Protein AF-A0A9D1HSY9-F1 (afdb_monomer)

pLDDT: mean 80.02, std 16.62, range [37.34, 96.44]

Structure (mmCIF, N/CA/C/O backbone):
data_AF-A0A9D1HSY9-F1
#
_entry.id   AF-A0A9D1HSY9-F1
#
loop_
_atom_site.group_PDB
_atom_site.id
_atom_site.type_symbol
_atom_site.label_atom_id
_atom_site.label_alt_id
_atom_site.label_comp_id
_atom_site.label_asym_id
_atom_site.label_entity_id
_atom_site.label_seq_id
_atom_site.pdbx_PDB_ins_code
_atom_site.Cartn_x
_atom_site.Cartn_y
_atom_site.Cartn_z
_atom_site.occupancy
_atom_site.B_iso_or_equiv
_atom_site.auth_seq_id
_atom_site.auth_comp_id
_atom_site.auth_asym_id
_atom_site.auth_atom_id
_atom_site.pdbx_PDB_model_num
ATOM 1 N N . MET A 1 1 ? 0.451 -27.895 14.950 1.00 37.34 1 MET A N 1
ATOM 2 C CA . MET A 1 1 ? 0.711 -26.473 14.643 1.00 37.34 1 MET A CA 1
ATOM 3 C C . MET A 1 1 ? 2.201 -26.339 14.406 1.00 37.34 1 MET A C 1
ATOM 5 O O . MET A 1 1 ? 2.950 -26.414 15.367 1.00 37.34 1 MET A O 1
ATOM 9 N N . GLY A 1 2 ? 2.633 -26.315 13.147 1.00 45.16 2 GLY A N 1
ATOM 10 C CA . GLY A 1 2 ? 4.047 -26.433 12.781 1.00 45.16 2 GLY A CA 1
ATOM 11 C C . GLY A 1 2 ? 4.260 -26.296 11.277 1.00 45.16 2 GLY A C 1
ATOM 12 O O . GLY A 1 2 ? 4.890 -27.156 10.675 1.00 45.16 2 GLY A O 1
ATOM 13 N N . GLU A 1 3 ? 3.684 -25.257 10.673 1.00 46.44 3 GLU A N 1
ATOM 14 C CA . GLU A 1 3 ? 4.086 -24.823 9.334 1.00 46.44 3 GLU A CA 1
ATOM 15 C C . GLU A 1 3 ? 5.172 -23.758 9.485 1.00 46.44 3 GLU A C 1
ATOM 17 O O . GLU A 1 3 ? 4.985 -22.761 10.178 1.00 46.44 3 GLU A O 1
ATOM 22 N N . ILE A 1 4 ? 6.324 -24.017 8.868 1.00 51.94 4 ILE A N 1
ATOM 23 C CA . ILE A 1 4 ? 7.545 -23.201 8.953 1.00 51.94 4 ILE A CA 1
ATOM 24 C C . ILE A 1 4 ? 7.437 -21.934 8.074 1.00 51.94 4 ILE A C 1
ATOM 26 O O . ILE A 1 4 ? 8.225 -21.009 8.242 1.00 51.94 4 ILE A O 1
ATOM 30 N N . ASP A 1 5 ? 6.399 -21.844 7.233 1.00 47.16 5 ASP A N 1
ATOM 31 C CA . ASP A 1 5 ? 6.145 -20.711 6.330 1.00 47.16 5 ASP A CA 1
ATOM 32 C C . ASP A 1 5 ? 5.002 -19.781 6.789 1.00 47.16 5 ASP A C 1
ATOM 34 O O . ASP A 1 5 ? 4.676 -18.814 6.099 1.00 47.16 5 ASP A O 1
AT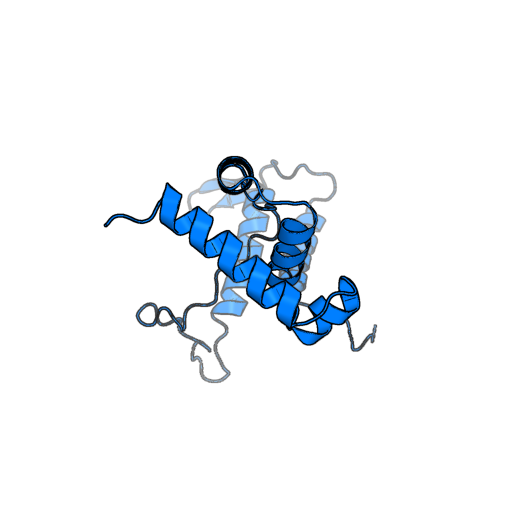OM 38 N N . TYR A 1 6 ? 4.385 -20.018 7.956 1.00 46.59 6 TYR A N 1
ATOM 39 C CA . TYR A 1 6 ? 3.398 -19.081 8.505 1.00 46.59 6 TYR A CA 1
ATOM 40 C C . TYR A 1 6 ? 4.118 -17.980 9.289 1.00 46.59 6 TYR A C 1
ATOM 42 O O . TYR A 1 6 ? 4.390 -18.117 10.483 1.00 46.59 6 TYR A O 1
ATOM 50 N N . ILE A 1 7 ? 4.451 -16.880 8.610 1.00 49.38 7 ILE A N 1
ATOM 51 C CA . ILE A 1 7 ? 4.927 -15.658 9.266 1.00 49.38 7 ILE A CA 1
ATOM 52 C C . ILE A 1 7 ? 3.751 -15.092 10.074 1.00 49.38 7 ILE A C 1
ATOM 54 O O . ILE A 1 7 ? 2.914 -14.356 9.551 1.00 49.38 7 ILE A O 1
ATOM 58 N N . VAL A 1 8 ? 3.670 -15.461 11.355 1.00 52.59 8 VAL A N 1
ATOM 59 C CA . VAL A 1 8 ? 2.802 -14.787 12.325 1.00 52.59 8 VAL A CA 1
ATOM 60 C C . VAL A 1 8 ? 3.354 -13.371 12.484 1.00 52.59 8 VAL A C 1
ATOM 62 O O . VAL A 1 8 ? 4.345 -13.155 13.173 1.00 52.59 8 VAL A O 1
ATOM 65 N N . SER A 1 9 ? 2.776 -12.413 11.764 1.00 64.69 9 SER A N 1
ATOM 66 C CA . SER A 1 9 ? 3.081 -10.992 11.946 1.00 64.69 9 SER A CA 1
ATOM 67 C C . SER A 1 9 ? 2.605 -10.536 13.328 1.00 64.69 9 SER A C 1
ATOM 69 O O . SER A 1 9 ? 1.580 -11.025 13.801 1.00 64.69 9 SER A O 1
ATOM 71 N N . ASP A 1 10 ? 3.257 -9.531 13.921 1.00 65.75 10 ASP A N 1
ATOM 72 C CA . ASP A 1 10 ? 2.780 -8.840 15.133 1.00 65.75 10 ASP A CA 1
ATOM 73 C C . ASP A 1 10 ? 1.305 -8.393 15.015 1.00 65.75 10 ASP A C 1
ATOM 75 O O . ASP A 1 10 ? 0.574 -8.321 16.005 1.00 65.75 10 ASP A O 1
ATOM 79 N N . GLY A 1 11 ? 0.821 -8.150 13.788 1.00 73.19 11 GLY A N 1
ATOM 80 C CA . GLY A 1 11 ? -0.585 -7.846 13.512 1.00 73.19 11 GLY A CA 1
ATOM 81 C C . GLY A 1 11 ? -1.559 -8.984 13.853 1.00 73.19 11 GLY A C 1
ATOM 82 O O . GLY A 1 11 ? -2.716 -8.722 14.183 1.00 73.19 11 GLY A O 1
ATOM 83 N N . TYR A 1 12 ? -1.109 -10.240 13.820 1.00 80.75 12 TYR A N 1
ATOM 84 C CA . TYR A 1 12 ? -1.914 -11.393 14.218 1.00 80.75 12 TYR A CA 1
ATOM 85 C C . TYR A 1 12 ? -2.143 -11.413 15.733 1.00 80.75 12 TYR A C 1
ATOM 87 O O . TYR A 1 12 ? -3.281 -11.583 16.169 1.00 80.75 12 TYR A O 1
ATOM 95 N N . ASP A 1 13 ? -1.108 -11.139 16.530 1.00 81.69 13 ASP A N 1
ATOM 96 C CA . ASP A 1 13 ? -1.218 -11.063 17.993 1.00 81.69 13 ASP A CA 1
ATOM 97 C C . ASP A 1 13 ? -2.115 -9.890 18.426 1.00 81.69 13 ASP A C 1
ATOM 99 O O . ASP A 1 13 ? -2.933 -10.007 19.347 1.00 81.69 13 ASP A O 1
ATOM 103 N N . VAL A 1 14 ? -2.038 -8.769 17.700 1.00 85.75 14 VAL A N 1
ATOM 104 C CA . VAL A 1 14 ? -2.949 -7.626 17.860 1.00 85.75 14 VAL A CA 1
ATOM 105 C C . VAL A 1 14 ? -4.405 -8.033 17.593 1.00 85.75 14 VAL A C 1
ATOM 107 O O . VAL A 1 14 ? -5.292 -7.732 18.398 1.00 85.75 14 VAL A O 1
ATOM 110 N N . ALA A 1 15 ? -4.667 -8.751 16.496 1.00 87.50 15 ALA A N 1
ATOM 111 C CA . ALA A 1 15 ? -6.008 -9.228 16.164 1.00 87.50 15 ALA A CA 1
ATOM 112 C C . ALA A 1 15 ? -6.530 -10.236 17.202 1.00 87.50 15 ALA A C 1
ATOM 114 O O . ALA A 1 15 ? -7.683 -10.143 17.628 1.00 87.50 15 ALA A O 1
ATOM 115 N N . GLN A 1 16 ? -5.684 -11.159 17.664 1.00 89.81 16 GLN A N 1
ATOM 116 C CA . GLN A 1 16 ? -6.033 -12.102 18.726 1.00 89.81 16 GLN A CA 1
ATOM 117 C C . GLN A 1 16 ? -6.382 -11.394 20.037 1.00 89.81 16 GLN A C 1
ATOM 119 O O . GLN A 1 16 ? -7.376 -11.746 20.670 1.00 89.81 16 GLN A O 1
ATOM 124 N N . THR A 1 17 ? -5.626 -10.362 20.416 1.00 91.12 17 THR A N 1
ATOM 125 C CA . THR A 1 17 ? -5.914 -9.547 21.608 1.00 91.12 17 THR A CA 1
ATOM 126 C C . THR A 1 17 ? -7.309 -8.924 21.526 1.00 91.12 17 THR A C 1
ATOM 128 O O . THR A 1 17 ? -8.091 -9.018 22.476 1.00 91.12 17 THR A O 1
ATOM 131 N N . ALA A 1 18 ? -7.665 -8.358 20.367 1.00 93.69 18 ALA A N 1
ATOM 132 C CA . ALA A 1 18 ? -9.001 -7.811 20.134 1.00 93.69 18 ALA A CA 1
ATOM 133 C C . ALA A 1 18 ? -10.096 -8.889 20.227 1.00 93.69 18 ALA A C 1
ATOM 135 O O . ALA A 1 18 ? -11.117 -8.684 20.884 1.00 93.69 18 ALA A O 1
ATOM 136 N N . ILE A 1 19 ? -9.881 -10.054 19.605 1.00 93.50 19 ILE A N 1
ATOM 137 C CA . ILE A 1 19 ? -10.839 -11.170 19.611 1.00 93.50 19 ILE A CA 1
ATOM 138 C C . ILE A 1 19 ? -11.081 -11.668 21.038 1.00 93.50 19 ILE A C 1
ATOM 140 O O . ILE A 1 19 ? -12.233 -11.794 21.448 1.00 93.50 19 ILE A O 1
ATOM 144 N N . CYS A 1 20 ? -10.020 -11.907 21.811 1.00 94.56 20 CYS A N 1
ATOM 145 C CA . CYS A 1 20 ? -10.116 -12.377 23.193 1.00 94.56 20 CYS A CA 1
ATOM 146 C C . CYS A 1 20 ? -10.878 -11.396 24.093 1.00 94.56 20 CYS A C 1
ATOM 148 O O . CYS A 1 20 ? -11.646 -11.826 24.954 1.00 94.56 20 CYS A O 1
ATOM 150 N N . PHE A 1 21 ? -10.698 -10.088 23.886 1.00 95.25 21 PHE A N 1
ATOM 151 C CA . PHE A 1 21 ? -11.457 -9.070 24.607 1.00 95.25 21 PHE A CA 1
ATOM 152 C C . PHE A 1 21 ? -12.943 -9.101 24.227 1.00 95.25 21 PHE A C 1
ATOM 154 O O . PHE A 1 21 ? -13.811 -9.205 25.092 1.00 95.25 21 PHE A O 1
ATOM 161 N N . LEU A 1 22 ? -13.247 -9.053 22.927 1.00 95.38 22 LEU A N 1
ATOM 162 C CA . LEU A 1 22 ? -14.626 -9.006 22.433 1.00 95.38 22 LEU A CA 1
ATOM 163 C C . LEU A 1 22 ? -15.405 -10.290 22.725 1.00 95.38 22 LEU A C 1
ATOM 165 O O . LEU A 1 22 ? -16.619 -10.235 22.910 1.00 95.38 22 LEU A O 1
ATOM 169 N N . TYR A 1 23 ? -14.726 -11.433 22.818 1.00 94.81 23 TYR A N 1
ATOM 170 C CA . TYR A 1 23 ? -15.356 -12.714 23.128 1.00 94.81 23 TYR A CA 1
ATOM 171 C C . TYR A 1 23 ? -16.040 -12.733 24.509 1.00 94.81 23 TYR A C 1
ATOM 173 O O . TYR A 1 23 ? -16.986 -13.485 24.728 1.00 94.81 23 TYR A O 1
ATOM 181 N N . GLN A 1 24 ? -15.631 -11.859 25.433 1.00 94.44 24 GLN A N 1
ATOM 182 C CA . GLN A 1 24 ? -16.291 -11.696 26.736 1.00 94.44 24 GLN A CA 1
ATOM 183 C C . GLN A 1 24 ? -17.699 -11.087 26.616 1.00 94.44 24 GLN A C 1
ATOM 185 O O . GLN A 1 24 ? -18.495 -11.185 27.544 1.00 94.44 24 GLN A O 1
ATOM 190 N N . PHE A 1 25 ? -18.011 -10.488 25.463 1.00 94.50 25 PHE A N 1
ATOM 191 C CA . PHE A 1 25 ? -19.249 -9.769 25.167 1.00 94.50 25 PHE A CA 1
ATOM 192 C C . PHE A 1 25 ? -20.044 -10.429 24.033 1.00 94.50 25 PHE A C 1
ATOM 194 O O . PHE A 1 25 ? -20.797 -9.767 23.319 1.00 94.50 25 PHE A O 1
ATOM 201 N N . VAL A 1 26 ? -19.884 -11.739 23.831 1.00 92.44 26 VAL A N 1
ATOM 202 C CA . VAL A 1 26 ? -20.666 -12.474 22.827 1.00 92.44 26 VAL A CA 1
ATOM 203 C C . VAL A 1 26 ? -22.161 -12.312 23.115 1.00 92.44 26 VAL A C 1
ATOM 205 O O . VAL A 1 26 ? -22.625 -12.571 24.221 1.00 92.44 26 VAL A O 1
ATOM 208 N N . GLY A 1 27 ? -22.914 -11.885 22.101 1.00 91.62 27 GLY A N 1
ATOM 209 C CA . GLY A 1 27 ? -24.345 -11.588 22.218 1.00 91.62 27 GLY A CA 1
ATOM 210 C C . GLY A 1 27 ? -24.672 -10.126 22.543 1.00 91.62 27 GLY A C 1
ATOM 211 O O . GLY A 1 27 ? -25.840 -9.757 22.478 1.00 91.62 27 GLY A O 1
ATOM 212 N N . HIS A 1 28 ? -23.665 -9.293 22.816 1.00 92.31 28 HIS A N 1
ATOM 213 C CA . HIS A 1 28 ? -23.808 -7.850 23.004 1.00 92.31 28 HIS A CA 1
ATOM 214 C C . HIS A 1 28 ? -23.396 -7.076 21.748 1.00 92.31 28 HIS A C 1
ATOM 216 O O . HIS A 1 28 ? -22.601 -7.537 20.924 1.00 92.31 28 HIS A O 1
ATOM 222 N N . THR A 1 29 ? -23.916 -5.862 21.596 1.00 92.50 29 THR A N 1
ATOM 223 C CA . THR A 1 29 ? -23.506 -4.953 20.524 1.00 92.50 29 THR A CA 1
ATOM 224 C C . THR A 1 29 ? -22.262 -4.162 20.925 1.00 92.50 29 THR A C 1
ATOM 226 O O . THR A 1 29 ? -22.142 -3.675 22.044 1.00 92.50 29 THR A O 1
ATOM 229 N N . ALA A 1 30 ? -21.327 -3.946 19.994 1.00 90.50 30 ALA A N 1
ATOM 230 C CA . ALA A 1 30 ? -20.071 -3.240 20.286 1.00 90.50 30 ALA A CA 1
ATOM 231 C C . ALA A 1 30 ? -20.257 -1.774 20.751 1.00 90.50 30 ALA A C 1
ATOM 233 O O . ALA A 1 30 ? -19.327 -1.161 21.281 1.00 90.50 30 ALA A O 1
ATOM 234 N N . ASN A 1 31 ? -21.447 -1.205 20.542 1.00 92.38 31 ASN A N 1
ATOM 235 C CA . ASN A 1 31 ? -21.805 0.148 20.962 1.00 92.38 31 ASN A CA 1
ATOM 236 C C . ASN A 1 31 ? -22.396 0.206 22.378 1.00 92.38 31 ASN A C 1
ATOM 238 O O . ASN A 1 31 ? -22.613 1.305 22.884 1.00 92.38 31 ASN A O 1
ATOM 242 N N . GLU A 1 32 ? -22.648 -0.936 23.021 1.00 93.94 32 GLU A N 1
ATOM 243 C CA . GLU A 1 32 ? -23.068 -0.968 24.420 1.00 93.94 32 GLU A CA 1
ATOM 244 C C . GLU A 1 32 ? -21.986 -0.411 25.342 1.00 93.94 32 GLU A C 1
ATOM 246 O O . GLU A 1 32 ? -20.791 -0.412 25.029 1.00 93.94 32 GLU A O 1
ATOM 251 N N . ILE A 1 33 ? -22.433 0.101 26.487 1.00 94.94 33 ILE A N 1
ATOM 252 C CA . ILE A 1 33 ? -21.569 0.714 27.490 1.00 94.94 33 ILE A CA 1
ATOM 253 C C . ILE A 1 33 ? -20.793 -0.395 28.200 1.00 94.94 33 ILE A C 1
ATOM 255 O O . ILE A 1 33 ? -21.376 -1.257 28.849 1.00 94.94 33 ILE A O 1
ATOM 259 N N . TYR A 1 34 ? -19.467 -0.335 28.105 1.00 91.69 34 TYR A N 1
ATOM 260 C CA . TYR A 1 34 ? -18.557 -1.212 28.839 1.00 91.69 34 TYR A CA 1
ATOM 261 C C . TYR A 1 34 ? -18.399 -0.761 30.295 1.00 91.69 34 TYR A C 1
ATOM 263 O O . TYR A 1 34 ? -18.358 -1.570 31.215 1.00 91.69 34 TYR A O 1
ATOM 271 N N . GLY A 1 35 ? -18.308 0.553 30.516 1.00 92.25 35 GLY A N 1
ATOM 272 C CA . GLY A 1 35 ? -18.112 1.124 31.843 1.00 92.25 35 GLY A CA 1
ATOM 273 C C . GLY A 1 35 ? -17.758 2.604 31.799 1.00 92.25 35 GLY A C 1
ATOM 274 O O . GLY A 1 35 ? -17.913 3.266 30.772 1.00 92.25 35 GLY A O 1
ATOM 275 N N . LYS A 1 36 ? -17.269 3.129 32.927 1.00 92.50 36 LYS A N 1
ATOM 276 C CA . LYS A 1 36 ? -16.797 4.514 33.046 1.00 92.50 36 LYS A CA 1
ATOM 277 C C . LYS A 1 36 ? -15.275 4.565 33.083 1.00 92.50 36 LYS A C 1
ATOM 279 O O . LYS A 1 36 ? -14.628 3.777 33.764 1.00 92.50 36 LYS A O 1
ATOM 284 N N . ASP A 1 37 ? -14.716 5.520 32.354 1.00 88.56 37 ASP A N 1
ATOM 285 C CA . ASP A 1 37 ? -13.291 5.827 32.350 1.00 88.56 37 ASP A CA 1
ATOM 286 C C . ASP A 1 37 ? -12.836 6.422 33.695 1.00 88.56 37 ASP A C 1
ATOM 288 O O . ASP A 1 37 ? -13.652 6.872 34.500 1.00 88.56 37 ASP A O 1
ATOM 292 N N . ARG A 1 38 ? -11.520 6.561 33.897 1.00 85.44 38 ARG A N 1
ATOM 293 C CA . ARG A 1 38 ? -10.925 7.270 35.049 1.00 85.44 38 ARG A CA 1
ATOM 294 C C . ARG A 1 38 ? -11.431 8.711 35.201 1.00 85.44 38 ARG A C 1
ATOM 296 O O . ARG A 1 38 ? -11.402 9.260 36.294 1.00 85.44 38 ARG A O 1
ATOM 303 N N . LYS A 1 39 ? -11.903 9.320 34.107 1.00 90.06 39 LYS A N 1
ATOM 304 C CA . LYS A 1 39 ? -12.524 10.657 34.068 1.00 90.06 39 LYS A CA 1
ATOM 305 C C . LYS A 1 39 ? -14.049 10.637 34.276 1.00 90.06 39 LYS A C 1
ATOM 307 O O . LYS A 1 39 ? -14.694 11.664 34.112 1.00 90.06 39 LYS A O 1
ATOM 312 N N . GLY A 1 40 ? -14.642 9.477 34.561 1.00 89.88 40 GLY A N 1
ATOM 313 C CA . GLY A 1 40 ? -16.085 9.291 34.751 1.00 89.88 40 GLY A CA 1
ATOM 314 C C . GLY A 1 40 ? -16.918 9.240 33.464 1.00 89.88 40 GLY A C 1
ATOM 315 O O . GLY A 1 40 ? -18.137 9.113 33.544 1.00 89.88 40 GLY A O 1
ATOM 316 N N . LYS A 1 41 ? -16.290 9.325 32.283 1.00 92.12 41 LYS A N 1
ATOM 317 C CA . LYS A 1 41 ? -16.975 9.268 30.983 1.00 92.12 41 LYS A CA 1
ATOM 318 C C . LYS A 1 41 ? -17.340 7.831 30.626 1.00 92.12 41 LYS A C 1
ATOM 320 O O . LYS A 1 41 ? -16.495 6.948 30.730 1.00 92.12 41 LYS A O 1
ATOM 325 N N . GLU A 1 42 ? -18.563 7.615 30.165 1.00 94.25 42 GLU A N 1
ATOM 326 C CA . GLU A 1 42 ? -19.002 6.314 29.659 1.00 94.25 42 GLU A CA 1
ATOM 327 C C . GLU A 1 42 ? -18.272 5.964 28.360 1.00 94.25 42 GLU A C 1
ATOM 329 O O . GLU A 1 42 ? -18.125 6.797 27.459 1.00 94.25 42 GLU A O 1
ATOM 334 N N . ILE A 1 43 ? -17.777 4.733 28.291 1.00 94.75 43 ILE A N 1
ATOM 335 C CA . ILE A 1 43 ? -17.071 4.191 27.134 1.00 94.75 43 ILE A CA 1
ATOM 336 C C . ILE A 1 43 ? -17.802 2.961 26.616 1.00 94.75 43 ILE A C 1
ATOM 338 O O . ILE A 1 43 ? -18.354 2.177 27.390 1.00 94.75 43 ILE A O 1
ATOM 342 N N . THR A 1 44 ? -17.802 2.795 25.298 1.00 96.44 44 THR A N 1
ATOM 343 C CA . THR A 1 44 ? -18.398 1.628 24.648 1.00 96.44 44 THR A CA 1
ATOM 344 C C . THR A 1 44 ? -17.453 0.429 24.691 1.00 96.44 44 THR A C 1
ATOM 346 O O . THR A 1 44 ? -16.240 0.601 24.833 1.00 96.44 44 THR A O 1
ATOM 349 N N . ILE A 1 45 ? -17.987 -0.780 24.507 1.00 94.31 45 ILE A N 1
ATOM 350 C CA . ILE A 1 45 ? -17.199 -2.017 24.360 1.00 94.31 45 ILE A CA 1
ATOM 351 C C . ILE A 1 45 ? -16.174 -1.870 23.231 1.00 94.31 45 ILE A C 1
ATOM 353 O O . ILE A 1 45 ? -15.008 -2.219 23.403 1.00 94.31 45 ILE A O 1
ATOM 357 N N . LYS A 1 46 ? -16.565 -1.257 22.107 1.00 93.25 46 LYS A N 1
ATOM 358 C CA . LYS A 1 46 ? -15.658 -0.942 20.994 1.00 93.25 46 LYS A CA 1
ATOM 359 C C . LYS A 1 46 ? -14.477 -0.075 21.436 1.00 93.25 46 LYS A C 1
ATOM 361 O O . LYS A 1 46 ? -13.332 -0.390 21.127 1.00 93.25 46 LYS A O 1
ATOM 366 N N . LEU A 1 47 ? -14.746 1.016 22.157 1.00 93.62 47 LEU A N 1
ATOM 367 C CA . LEU A 1 47 ? -13.692 1.920 22.619 1.00 93.62 47 LEU A CA 1
ATOM 368 C C . LEU A 1 47 ? -12.790 1.253 23.666 1.00 93.62 47 LEU A C 1
ATOM 370 O O . LEU A 1 47 ? -11.584 1.488 23.665 1.00 93.62 47 LEU A O 1
ATOM 374 N N . ALA A 1 48 ? -13.356 0.418 24.537 1.00 94.12 48 ALA A N 1
ATOM 375 C CA . ALA A 1 48 ? -12.590 -0.365 25.498 1.00 94.12 48 ALA A CA 1
ATOM 376 C C . ALA A 1 48 ? -11.659 -1.368 24.791 1.00 94.12 48 ALA A C 1
ATOM 378 O O . ALA A 1 48 ? -10.471 -1.405 25.096 1.00 94.12 48 ALA A O 1
ATOM 379 N N . CYS A 1 49 ? -12.153 -2.071 23.767 1.00 94.75 49 CYS A N 1
ATOM 380 C CA . CYS A 1 49 ? -11.349 -2.980 22.950 1.00 94.75 49 CYS A CA 1
ATOM 381 C C . CYS A 1 49 ? -10.170 -2.266 22.275 1.00 94.75 49 CYS A C 1
ATOM 383 O O . CYS A 1 49 ? -9.055 -2.782 22.278 1.00 94.75 49 CYS A O 1
ATOM 385 N N . TYR A 1 50 ? -10.387 -1.069 21.718 1.00 93.62 50 TYR A N 1
ATOM 386 C CA . TYR A 1 50 ? -9.296 -0.292 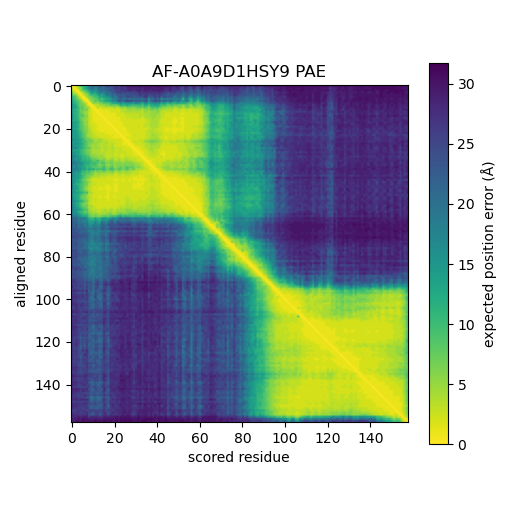21.125 1.00 93.62 50 TYR A CA 1
ATOM 387 C C . TYR A 1 50 ? -8.234 0.109 22.145 1.00 93.62 50 TYR A C 1
ATOM 389 O O . TYR A 1 50 ? -7.056 0.101 21.812 1.00 93.62 50 TYR A O 1
ATOM 397 N N . ARG A 1 51 ? -8.622 0.423 23.386 1.00 92.75 51 ARG A N 1
ATOM 398 C CA . ARG A 1 51 ? -7.665 0.750 24.453 1.00 92.75 51 ARG A CA 1
ATOM 399 C C . ARG A 1 51 ? -6.833 -0.456 24.885 1.00 92.75 51 ARG A C 1
ATOM 401 O O . ARG A 1 51 ? -5.647 -0.288 25.141 1.00 92.75 51 ARG A O 1
ATOM 408 N N . GLU A 1 52 ? -7.427 -1.646 24.950 1.00 91.81 52 GLU A N 1
ATOM 409 C CA . GLU A 1 52 ? -6.690 -2.885 25.247 1.00 91.81 52 GLU A CA 1
ATOM 410 C C . GLU A 1 52 ? -5.675 -3.215 24.149 1.00 91.81 52 GLU A C 1
ATOM 412 O O . GLU A 1 52 ? -4.512 -3.505 24.429 1.00 91.81 52 GLU A O 1
ATOM 417 N N . VAL A 1 53 ? -6.089 -3.089 22.887 1.00 92.12 53 VAL A N 1
ATOM 418 C CA . VAL A 1 53 ? -5.196 -3.266 21.737 1.00 92.12 53 VAL A CA 1
ATOM 419 C C . VAL A 1 53 ? -4.074 -2.226 21.736 1.00 92.12 53 VAL A C 1
ATOM 421 O O . VAL A 1 53 ?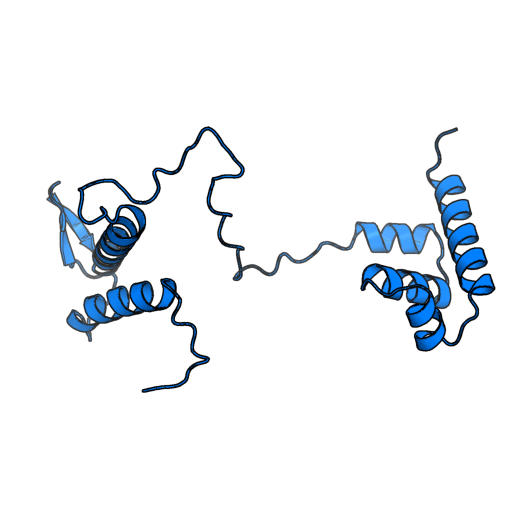 -2.912 -2.580 21.560 1.00 92.12 53 VAL A O 1
ATOM 424 N N . ASP A 1 54 ? -4.392 -0.955 21.977 1.00 88.94 54 ASP A N 1
ATOM 425 C CA . ASP A 1 54 ? -3.397 0.117 22.053 1.00 88.94 54 ASP A CA 1
ATOM 426 C C . ASP A 1 54 ? -2.403 -0.113 23.202 1.00 88.94 54 ASP A C 1
ATOM 428 O O . ASP A 1 54 ? -1.200 0.072 23.036 1.00 88.94 54 ASP A O 1
ATOM 432 N N . HIS A 1 55 ? -2.865 -0.596 24.358 1.00 87.69 55 HIS A N 1
ATOM 433 C CA . HIS A 1 55 ? -1.984 -0.989 25.458 1.00 87.69 55 HIS A CA 1
ATOM 434 C C . HIS A 1 55 ? -1.035 -2.127 25.051 1.00 87.69 55 HIS A C 1
ATOM 436 O O . HIS A 1 55 ? 0.161 -2.062 25.340 1.00 87.69 55 HIS A O 1
ATOM 442 N N . PHE A 1 56 ? -1.536 -3.140 24.340 1.00 86.06 56 PHE A N 1
ATOM 443 C CA . PHE A 1 56 ? -0.711 -4.226 23.812 1.00 86.06 56 PHE A CA 1
ATOM 444 C C . PHE A 1 56 ? 0.336 -3.725 22.802 1.00 86.06 56 PHE A C 1
ATOM 446 O O . PHE A 1 56 ? 1.517 -4.039 22.939 1.00 86.06 56 PHE A O 1
ATOM 453 N N . ILE A 1 57 ? -0.051 -2.868 21.853 1.00 83.94 57 ILE A N 1
ATOM 454 C CA . ILE A 1 57 ? 0.878 -2.252 20.888 1.00 83.94 57 ILE A CA 1
ATOM 455 C C . ILE A 1 57 ? 1.935 -1.409 21.613 1.00 83.94 57 ILE A C 1
ATOM 457 O O . ILE A 1 57 ? 3.124 -1.493 21.303 1.00 83.94 57 ILE A O 1
ATOM 461 N N . ASN A 1 58 ? 1.532 -0.635 22.622 1.00 81.62 58 ASN A N 1
ATOM 462 C CA . ASN A 1 58 ? 2.454 0.148 23.439 1.00 81.62 58 ASN A CA 1
ATOM 463 C C . ASN A 1 58 ? 3.456 -0.737 24.192 1.00 81.62 58 ASN A C 1
ATOM 465 O O . ASN A 1 58 ? 4.614 -0.343 24.329 1.00 81.62 58 ASN A O 1
ATOM 469 N N . LEU A 1 59 ? 3.051 -1.922 24.660 1.00 78.81 59 LEU A N 1
ATOM 470 C CA . LEU A 1 59 ? 3.963 -2.893 25.271 1.00 78.81 59 LEU A CA 1
ATOM 471 C C . LEU A 1 59 ? 4.960 -3.470 24.263 1.00 78.81 59 LEU A C 1
ATOM 473 O O . LEU A 1 59 ? 6.122 -3.651 24.619 1.00 78.81 59 LEU A O 1
ATOM 477 N N . LEU A 1 60 ? 4.529 -3.741 23.028 1.00 73.56 60 LEU A N 1
ATOM 478 C CA . LEU A 1 60 ? 5.421 -4.205 21.964 1.00 73.56 60 LEU A CA 1
ATOM 479 C C . LEU A 1 60 ? 6.449 -3.128 21.597 1.00 73.56 60 LEU A C 1
ATOM 481 O O . LEU A 1 60 ? 7.646 -3.403 21.568 1.00 73.56 60 LEU A O 1
ATOM 485 N N . ARG A 1 61 ? 5.994 -1.886 21.399 1.00 68.31 61 ARG A N 1
ATOM 486 C CA . ARG A 1 61 ? 6.836 -0.755 20.980 1.00 68.31 61 ARG A CA 1
ATOM 487 C C . ARG A 1 61 ? 7.797 -0.284 22.068 1.00 68.31 61 ARG A C 1
ATOM 489 O O . ARG A 1 61 ? 8.911 0.125 21.769 1.00 68.31 61 ARG A O 1
ATOM 496 N N . ASN A 1 62 ? 7.372 -0.333 23.329 1.00 65.94 62 ASN A N 1
ATOM 497 C CA . ASN A 1 62 ? 8.164 0.149 24.461 1.00 65.94 62 ASN A CA 1
ATOM 498 C C . ASN A 1 62 ? 8.766 -0.989 25.291 1.00 65.94 62 ASN A C 1
ATOM 500 O O . ASN A 1 62 ? 9.109 -0.759 26.452 1.00 65.94 62 ASN A O 1
ATOM 504 N N . ARG A 1 63 ? 8.863 -2.210 24.742 1.00 62.62 63 ARG A N 1
ATOM 505 C CA . ARG A 1 63 ? 9.349 -3.382 25.476 1.00 62.62 63 ARG A CA 1
ATOM 506 C C . ARG A 1 63 ? 10.731 -3.064 26.060 1.00 62.62 63 ARG A C 1
ATOM 508 O O . ARG A 1 63 ? 11.662 -2.819 25.292 1.00 62.62 63 ARG A O 1
ATOM 515 N N . PRO A 1 64 ? 10.884 -3.018 27.394 1.00 55.69 64 PRO A N 1
ATOM 516 C CA . PRO A 1 64 ? 12.189 -2.803 27.981 1.00 55.69 64 PRO A CA 1
ATOM 517 C C . PRO A 1 64 ? 12.993 -4.097 27.860 1.00 55.69 64 PRO A C 1
ATOM 519 O O . PRO A 1 64 ? 12.491 -5.184 28.164 1.00 55.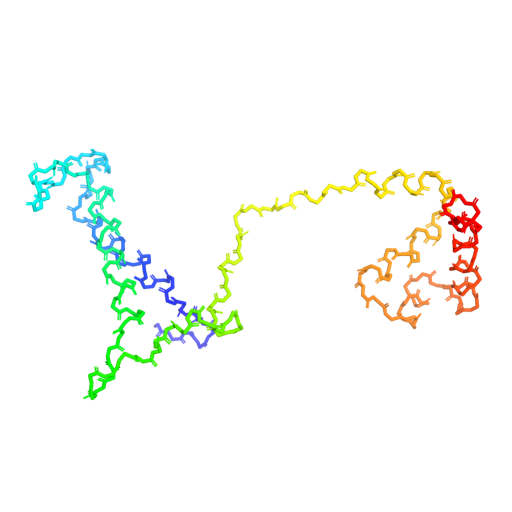69 64 PRO A O 1
ATOM 522 N N . ASP A 1 65 ? 14.255 -3.989 27.462 1.00 55.50 65 ASP A N 1
ATOM 523 C CA . ASP A 1 65 ? 15.202 -5.091 27.584 1.00 55.50 65 ASP A CA 1
ATOM 524 C C . ASP A 1 65 ? 15.334 -5.530 29.050 1.00 55.50 65 ASP A C 1
ATOM 526 O O . ASP A 1 65 ? 14.950 -4.813 29.977 1.00 55.50 65 ASP A O 1
ATOM 530 N N . ARG A 1 66 ? 15.979 -6.679 29.303 1.00 53.03 66 ARG A N 1
ATOM 531 C CA . ARG A 1 66 ? 16.269 -7.193 30.666 1.00 53.03 66 ARG A CA 1
ATOM 532 C C . ARG A 1 66 ? 16.971 -6.182 31.599 1.00 53.03 66 ARG A C 1
ATOM 534 O O . ARG A 1 66 ? 17.089 -6.444 32.791 1.00 53.03 66 ARG A O 1
ATOM 541 N N . ARG A 1 67 ? 17.460 -5.055 31.067 1.00 54.12 67 ARG A N 1
ATOM 542 C CA . ARG A 1 67 ? 18.123 -3.952 31.781 1.00 54.12 67 ARG A CA 1
ATOM 543 C C . ARG A 1 67 ? 17.272 -2.676 31.921 1.00 54.12 67 ARG A C 1
ATOM 545 O O . ARG A 1 67 ? 17.781 -1.690 32.438 1.00 54.12 67 ARG A O 1
ATOM 552 N N . GLY A 1 68 ? 16.007 -2.678 31.494 1.00 55.59 68 GLY A N 1
ATOM 553 C CA . GLY A 1 68 ? 15.106 -1.522 31.615 1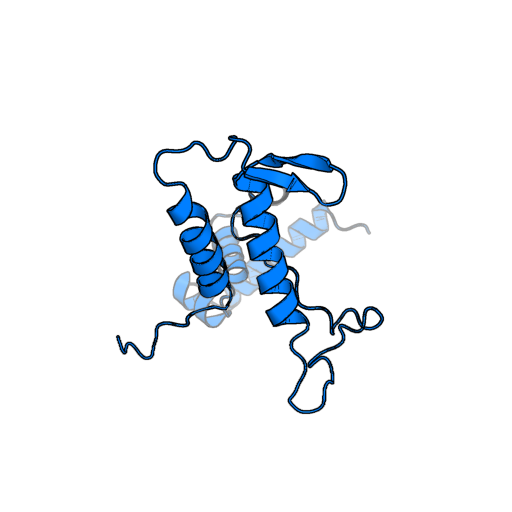.00 55.59 68 GLY A CA 1
ATOM 554 C C . GLY A 1 68 ? 15.249 -0.464 30.512 1.00 55.59 68 GLY A C 1
ATOM 555 O O . GLY A 1 68 ? 14.648 0.601 30.617 1.00 55.59 68 GLY A O 1
ATOM 556 N N . THR A 1 69 ? 16.036 -0.729 29.468 1.00 50.78 69 THR A N 1
ATOM 557 C CA . THR A 1 69 ? 16.214 0.173 28.320 1.00 50.78 69 THR A CA 1
ATOM 558 C C . THR A 1 69 ? 15.140 -0.117 27.272 1.00 50.78 69 THR A C 1
ATOM 560 O O . THR A 1 69 ? 14.973 -1.272 26.889 1.00 50.78 69 THR A O 1
ATOM 563 N N . ILE A 1 70 ? 14.399 0.908 26.833 1.00 55.38 70 ILE A N 1
ATOM 564 C CA . ILE A 1 70 ? 13.440 0.812 25.717 1.00 55.38 70 ILE A CA 1
ATOM 565 C C . ILE A 1 70 ? 14.226 0.396 24.471 1.00 55.38 70 ILE A C 1
ATOM 567 O O . ILE A 1 70 ? 15.193 1.073 24.127 1.00 55.38 70 ILE A O 1
ATOM 571 N N . VAL A 1 71 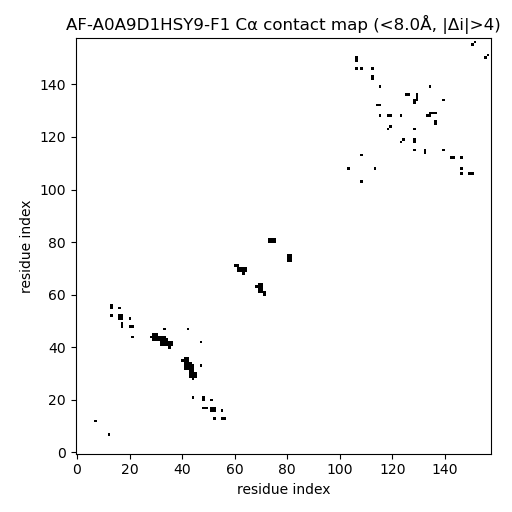? 13.843 -0.724 23.851 1.00 52.62 71 VAL A N 1
ATOM 572 C CA . VAL A 1 71 ? 14.666 -1.407 22.838 1.00 52.62 71 VAL A CA 1
ATOM 573 C C . VAL A 1 71 ? 14.939 -0.551 21.604 1.00 52.62 71 VAL A C 1
ATOM 575 O O . VAL A 1 71 ? 16.035 -0.651 21.075 1.00 52.62 71 VAL A O 1
ATOM 578 N N . GLU A 1 72 ? 14.063 0.378 21.219 1.00 53.69 72 GLU A N 1
ATOM 579 C CA . GLU A 1 72 ? 14.391 1.392 20.208 1.00 53.69 72 GLU A CA 1
ATOM 580 C C . GLU A 1 72 ? 13.653 2.706 20.514 1.00 53.69 72 GLU A C 1
ATOM 582 O O . GLU A 1 72 ? 12.462 2.833 20.215 1.00 53.69 72 GLU A O 1
ATOM 587 N N . PRO A 1 73 ? 14.295 3.708 21.148 1.00 53.53 73 PRO A N 1
ATOM 588 C CA . PRO A 1 73 ? 13.733 5.047 21.159 1.00 53.53 73 PRO A CA 1
ATOM 589 C C . PRO A 1 73 ? 13.718 5.537 19.713 1.00 53.53 73 PRO A C 1
ATOM 591 O O . PRO A 1 73 ? 14.767 5.723 19.103 1.00 53.53 73 PRO A O 1
ATOM 594 N N . ILE A 1 74 ? 12.523 5.715 19.156 1.00 55.66 74 ILE A N 1
ATOM 595 C CA . ILE A 1 74 ? 12.371 6.275 17.816 1.00 55.66 74 ILE A CA 1
ATOM 596 C C . ILE A 1 74 ? 12.919 7.696 17.852 1.00 55.66 74 ILE A C 1
ATOM 598 O O . ILE A 1 74 ? 12.355 8.586 18.495 1.00 55.66 74 ILE A O 1
ATOM 602 N N . ASP A 1 75 ? 14.062 7.873 17.202 1.00 56.31 75 ASP A N 1
ATOM 603 C CA . ASP A 1 75 ? 14.700 9.163 17.055 1.00 56.31 75 ASP A CA 1
ATOM 604 C C . ASP A 1 75 ? 13.932 9.969 16.007 1.00 56.31 75 ASP A C 1
ATOM 606 O O . ASP A 1 75 ? 14.081 9.783 14.802 1.00 56.31 75 ASP A O 1
ATOM 610 N N . PHE A 1 76 ? 13.085 10.884 16.478 1.00 55.09 76 PHE A N 1
ATOM 611 C CA . PHE A 1 76 ? 12.318 11.776 15.611 1.00 55.09 76 PHE A CA 1
ATOM 612 C C . PHE A 1 76 ? 13.191 12.786 14.848 1.00 55.09 76 PHE A C 1
ATOM 614 O O . PHE A 1 76 ? 12.659 13.546 14.039 1.00 55.09 76 PHE A O 1
ATOM 621 N N . THR A 1 77 ? 14.505 12.829 15.096 1.00 66.31 77 THR A N 1
ATOM 622 C CA . THR A 1 77 ? 15.430 13.706 14.369 1.00 66.31 77 THR A CA 1
ATOM 623 C C . THR A 1 77 ? 16.009 13.065 13.106 1.00 66.31 77 THR A C 1
ATOM 625 O O . THR A 1 77 ? 16.433 13.799 12.211 1.00 66.31 77 THR A O 1
ATOM 628 N N . ASP A 1 78 ? 15.949 11.734 12.969 1.00 61.47 78 ASP A N 1
ATOM 629 C CA . ASP A 1 78 ? 16.375 11.017 11.764 1.00 61.47 78 ASP A CA 1
ATOM 630 C C . ASP A 1 78 ? 15.172 10.399 11.039 1.00 61.47 78 ASP A C 1
ATOM 632 O O . ASP A 1 78 ? 14.683 9.318 11.364 1.00 61.47 78 ASP A O 1
ATOM 636 N N . TYR A 1 79 ? 14.705 11.089 9.997 1.00 56.19 79 TYR A N 1
ATOM 637 C CA . TYR A 1 79 ? 13.572 10.656 9.177 1.00 56.19 79 TYR A CA 1
ATOM 638 C C . TYR A 1 79 ? 13.775 9.285 8.509 1.00 56.19 79 TYR A C 1
ATOM 640 O O . TYR A 1 79 ? 12.792 8.665 8.115 1.00 56.19 79 TYR A O 1
ATOM 648 N N . LYS A 1 80 ? 15.021 8.803 8.363 1.00 56.00 80 LYS A N 1
ATOM 649 C CA . LYS A 1 80 ? 15.312 7.460 7.829 1.00 56.00 80 LYS A CA 1
ATOM 650 C C . LYS A 1 80 ? 15.232 6.363 8.888 1.00 56.00 80 LYS A C 1
ATOM 652 O O . LYS A 1 80 ? 15.123 5.198 8.519 1.00 56.00 80 LYS A O 1
ATOM 657 N N . ALA A 1 81 ? 15.322 6.729 10.165 1.00 53.25 81 ALA A N 1
ATOM 658 C CA . ALA A 1 81 ? 15.184 5.825 11.304 1.00 53.25 81 ALA A CA 1
ATOM 659 C C . ALA A 1 81 ? 13.722 5.682 11.760 1.00 53.25 81 ALA A C 1
ATOM 661 O O . ALA A 1 81 ? 13.414 4.841 12.605 1.00 53.25 81 ALA A O 1
ATOM 662 N N . LEU A 1 82 ? 12.811 6.490 11.208 1.00 53.56 82 LEU A N 1
ATOM 663 C CA . LEU A 1 82 ? 11.384 6.319 11.433 1.00 53.56 82 LEU A CA 1
ATOM 664 C C . LEU A 1 82 ? 10.909 5.019 10.765 1.00 53.56 82 LEU A C 1
ATOM 666 O O . LEU A 1 82 ? 11.272 4.758 9.614 1.00 53.56 82 LEU A O 1
ATOM 670 N N . PRO A 1 83 ? 10.079 4.208 11.445 1.00 55.72 83 PRO A N 1
ATOM 671 C CA . PRO A 1 83 ? 9.418 3.093 10.788 1.00 55.72 83 PRO A CA 1
ATOM 672 C C . PRO A 1 83 ? 8.609 3.633 9.606 1.00 55.72 83 PRO A C 1
ATOM 674 O O . PRO A 1 83 ? 7.894 4.626 9.742 1.00 55.72 83 PRO A O 1
ATOM 677 N N . MET A 1 84 ? 8.759 2.995 8.443 1.00 54.72 84 MET A N 1
ATOM 678 C CA . MET A 1 84 ? 8.001 3.342 7.243 1.00 54.72 84 MET A CA 1
ATOM 679 C C . MET A 1 84 ? 6.508 3.295 7.587 1.00 54.72 84 MET A C 1
ATOM 681 O O . MET A 1 84 ? 6.060 2.300 8.166 1.00 54.72 84 MET A O 1
ATOM 685 N N . ASP A 1 85 ? 5.751 4.345 7.249 1.00 56.44 85 ASP A N 1
ATOM 686 C CA . ASP A 1 85 ? 4.300 4.322 7.438 1.00 56.44 85 ASP A CA 1
ATOM 687 C C . ASP A 1 85 ? 3.732 3.054 6.782 1.00 56.44 85 ASP A C 1
ATOM 689 O O . ASP A 1 85 ? 4.151 2.704 5.667 1.00 56.44 85 ASP A O 1
ATOM 693 N N . PRO A 1 86 ? 2.824 2.327 7.461 1.00 57.16 86 PRO A N 1
ATOM 694 C CA . PRO A 1 86 ? 2.241 1.125 6.900 1.00 57.16 86 PRO A CA 1
ATOM 695 C C . PRO A 1 86 ? 1.600 1.497 5.568 1.00 57.16 86 PRO A C 1
ATOM 697 O O . PRO A 1 86 ? 0.722 2.359 5.506 1.00 57.16 86 PRO A O 1
ATOM 700 N N . VAL A 1 87 ? 2.074 0.855 4.499 1.00 54.22 87 VAL A N 1
ATOM 701 C CA . VAL A 1 87 ? 1.495 0.999 3.165 1.00 54.22 87 VAL A CA 1
ATOM 702 C C . VAL A 1 87 ? -0.009 0.783 3.311 1.00 54.22 87 VAL A C 1
ATOM 704 O O . VAL A 1 87 ? -0.433 -0.232 3.867 1.00 54.22 87 VAL A O 1
ATOM 707 N N . ASN A 1 88 ? -0.815 1.757 2.885 1.00 54.03 88 ASN A N 1
ATOM 708 C CA . ASN A 1 88 ? -2.267 1.647 2.944 1.00 54.03 88 ASN A CA 1
ATOM 709 C C . ASN A 1 88 ? -2.720 0.561 1.954 1.00 54.03 88 ASN A C 1
ATOM 711 O O . ASN A 1 88 ? -3.023 0.834 0.800 1.00 54.03 88 ASN A O 1
ATOM 715 N N . CYS A 1 89 ? -2.735 -0.694 2.402 1.00 54.62 89 CYS A N 1
ATOM 716 C CA . CYS A 1 89 ? -3.103 -1.853 1.587 1.00 54.62 89 CYS A CA 1
ATOM 717 C C . CYS A 1 89 ? -4.613 -1.940 1.292 1.00 54.62 89 CYS A C 1
ATOM 719 O O . CYS A 1 89 ? -5.043 -2.882 0.627 1.00 54.62 89 CYS A O 1
ATOM 721 N N . PHE A 1 90 ? -5.427 -1.024 1.828 1.00 52.62 90 PHE A N 1
ATOM 722 C CA . PHE A 1 90 ? -6.888 -1.059 1.719 1.00 52.62 90 PHE A CA 1
ATOM 723 C C . PHE A 1 90 ? -7.428 -0.135 0.630 1.00 52.62 90 PHE A C 1
ATOM 725 O O . PHE A 1 90 ? -8.477 -0.418 0.053 1.00 52.62 90 PHE A O 1
ATOM 732 N N . GLU A 1 91 ? -6.707 0.937 0.317 1.00 57.88 91 GLU A N 1
ATOM 733 C CA . GLU A 1 91 ? -7.041 1.833 -0.780 1.00 57.88 91 GLU A CA 1
ATOM 734 C C . GLU A 1 91 ? -6.141 1.485 -1.964 1.00 57.88 91 GLU A C 1
ATOM 736 O O . GLU A 1 91 ? -4.947 1.774 -1.971 1.00 57.88 91 GLU A O 1
ATOM 741 N N . GLN A 1 92 ? -6.704 0.836 -2.986 1.00 60.50 92 GLN A N 1
ATOM 742 C CA . GLN A 1 92 ? -6.067 0.869 -4.297 1.00 60.50 92 GLN A CA 1
ATOM 743 C C . GLN A 1 92 ? -6.143 2.324 -4.755 1.00 60.50 92 GLN A C 1
ATOM 745 O O . GLN A 1 92 ? -7.211 2.769 -5.175 1.00 60.50 92 GLN A O 1
ATOM 750 N N . GLU A 1 93 ? -5.052 3.080 -4.625 1.00 58.94 93 GLU A N 1
ATOM 751 C CA . GLU A 1 93 ? -4.938 4.378 -5.282 1.00 58.94 93 GLU A CA 1
ATOM 752 C C . GLU A 1 93 ? -5.248 4.161 -6.764 1.00 58.94 93 GLU A C 1
ATOM 754 O O . GLU A 1 93 ? -4.483 3.530 -7.500 1.00 58.94 93 GLU A O 1
ATOM 759 N N . GLN A 1 94 ? -6.428 4.610 -7.193 1.00 57.94 94 GLN A N 1
ATOM 760 C CA . GLN A 1 94 ? -6.810 4.544 -8.589 1.00 57.94 94 GLN A CA 1
ATOM 761 C C . GLN A 1 94 ? -5.883 5.509 -9.316 1.00 57.94 94 GLN A C 1
ATOM 763 O O . GLN A 1 94 ? -5.997 6.727 -9.191 1.00 57.94 94 GLN A O 1
ATOM 768 N N . THR A 1 95 ? -4.894 4.947 -10.000 1.00 66.50 95 THR A N 1
ATOM 769 C CA . THR A 1 95 ? -3.885 5.716 -10.714 1.00 66.50 95 THR A CA 1
ATOM 770 C C . THR A 1 95 ? -4.594 6.470 -11.835 1.00 66.50 95 THR A C 1
ATOM 772 O O . THR A 1 95 ? -5.146 5.869 -12.754 1.00 66.50 95 THR A O 1
ATOM 775 N N . ASP A 1 96 ? -4.656 7.796 -11.722 1.00 77.62 96 ASP A N 1
ATOM 776 C CA . ASP A 1 96 ? -5.264 8.655 -12.735 1.00 77.62 96 ASP A CA 1
ATOM 777 C C . ASP A 1 96 ? -4.351 8.716 -13.970 1.00 77.62 96 ASP A C 1
ATOM 779 O O . ASP A 1 96 ? -3.284 9.338 -13.956 1.00 77.62 96 ASP A O 1
ATOM 783 N N . TYR A 1 97 ? -4.773 8.041 -15.041 1.00 77.12 97 TYR A N 1
ATOM 784 C CA . TYR A 1 97 ? -4.066 7.977 -16.322 1.00 77.12 97 TYR A CA 1
ATOM 785 C C . TYR A 1 97 ? -4.535 9.038 -17.335 1.00 77.12 97 TYR A C 1
ATOM 787 O O . TYR A 1 97 ? -4.085 9.015 -18.478 1.00 77.12 97 TYR A O 1
ATOM 795 N N . SER A 1 98 ? -5.364 10.013 -16.945 1.00 85.88 98 SER A N 1
ATOM 796 C CA . SER A 1 98 ? -5.862 11.070 -17.849 1.00 85.88 98 SER A CA 1
ATOM 797 C C . SER A 1 98 ? -4.744 11.782 -18.625 1.00 85.88 98 SER A C 1
ATOM 799 O O . SER A 1 98 ? -4.788 11.898 -19.850 1.00 85.88 98 SER A O 1
ATOM 801 N N . LYS A 1 99 ? -3.668 12.167 -17.930 1.00 84.31 99 LYS A N 1
ATOM 802 C CA . LYS A 1 99 ? -2.482 12.798 -18.540 1.00 84.31 99 LYS A CA 1
ATOM 803 C C . LYS A 1 99 ? -1.761 11.891 -19.537 1.00 84.31 99 LYS A C 1
ATOM 805 O O . LYS A 1 99 ? -1.139 12.380 -20.479 1.00 84.31 99 LYS A O 1
ATOM 810 N N . TYR A 1 100 ? -1.793 10.579 -19.309 1.00 83.31 100 TYR A N 1
ATOM 811 C CA . TYR A 1 100 ? -1.198 9.612 -20.225 1.00 83.31 100 TYR A CA 1
ATOM 812 C C . TYR A 1 100 ? -1.997 9.554 -21.528 1.00 83.31 100 TYR A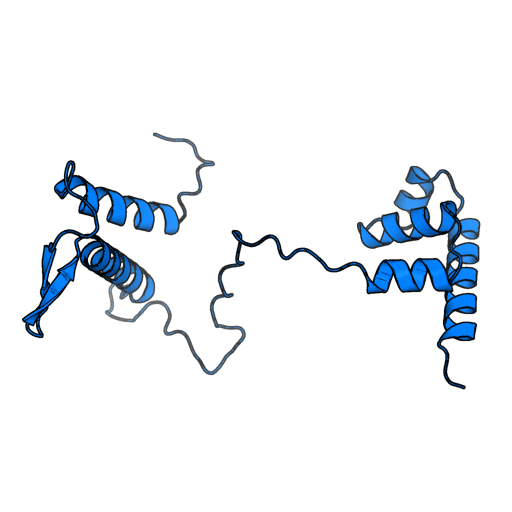 C 1
ATOM 814 O O . TYR A 1 100 ? -1.402 9.675 -22.599 1.00 83.31 100 TYR A O 1
ATOM 822 N N . ASP A 1 101 ? -3.324 9.455 -21.441 1.00 85.12 101 ASP A N 1
ATOM 823 C CA . ASP A 1 101 ? -4.198 9.397 -22.616 1.00 85.12 101 ASP A CA 1
ATOM 824 C C . ASP A 1 101 ? -4.084 10.665 -23.476 1.00 85.12 101 ASP A C 1
ATOM 826 O O . ASP A 1 101 ? -3.975 10.583 -24.704 1.00 85.12 101 ASP A O 1
ATOM 830 N N . GLU A 1 102 ? -4.005 11.836 -22.836 1.00 88.75 102 GLU A N 1
ATOM 831 C CA . GLU A 1 102 ? -3.760 13.113 -23.514 1.00 88.75 102 GLU A CA 1
ATOM 832 C C . GLU A 1 102 ? -2.426 13.120 -24.279 1.00 88.75 102 GLU A C 1
ATOM 834 O O . GLU A 1 102 ? -2.380 13.512 -25.449 1.00 88.75 102 GLU A O 1
ATOM 839 N N . LEU A 1 103 ? -1.340 12.642 -23.659 1.00 86.75 103 LEU A N 1
ATOM 840 C CA . LEU A 1 103 ? -0.018 12.576 -24.290 1.00 86.75 103 LEU A CA 1
ATOM 841 C C . LEU A 1 103 ? 0.030 11.576 -25.447 1.00 86.75 103 LEU A C 1
ATOM 843 O O . LEU A 1 103 ? 0.606 11.874 -26.496 1.00 86.75 103 LEU A O 1
ATOM 847 N N . VAL A 1 104 ? -0.566 10.394 -25.278 1.00 86.81 104 VAL A N 1
ATOM 848 C CA . VAL A 1 104 ? -0.639 9.373 -26.332 1.00 86.81 104 VAL A CA 1
ATOM 849 C C . VAL A 1 104 ? -1.418 9.899 -27.537 1.00 86.81 104 VAL A C 1
ATOM 851 O O . VAL A 1 104 ? -0.969 9.725 -28.676 1.00 86.81 104 VAL A O 1
ATOM 854 N N . GLY A 1 105 ? -2.539 10.586 -27.288 1.00 86.44 105 GLY A N 1
ATOM 855 C CA . GLY A 1 105 ? -3.348 11.231 -28.317 1.00 86.44 105 GLY A CA 1
ATOM 856 C C . GLY A 1 105 ? -2.598 12.349 -29.042 1.00 86.44 105 GLY A C 1
ATOM 857 O O . GLY A 1 105 ? -2.557 12.365 -30.274 1.00 86.44 105 GLY A O 1
ATOM 858 N N . ALA A 1 106 ? -1.938 13.240 -28.298 1.00 88.56 106 ALA A N 1
ATOM 859 C CA . ALA A 1 106 ? -1.178 14.357 -28.860 1.00 88.56 106 ALA A CA 1
ATOM 860 C C . ALA A 1 106 ? 0.017 13.894 -29.711 1.00 88.56 106 ALA A C 1
ATOM 862 O O . ALA A 1 106 ? 0.275 14.442 -30.782 1.00 88.56 106 ALA A O 1
ATOM 863 N N . LEU A 1 107 ? 0.733 12.855 -29.267 1.00 88.44 107 LEU A N 1
ATOM 864 C CA . LEU A 1 107 ? 1.897 12.314 -29.975 1.00 88.44 107 LEU A CA 1
ATOM 865 C C . LEU A 1 107 ? 1.529 11.425 -31.169 1.00 88.44 107 LEU A C 1
ATOM 867 O O . LEU A 1 107 ? 2.418 11.106 -31.963 1.00 88.44 107 LEU A O 1
ATOM 871 N N . GLN A 1 108 ? 0.262 11.017 -31.307 1.00 89.56 108 GLN A N 1
ATOM 872 C CA . GLN A 1 108 ? -0.219 10.092 -32.342 1.00 89.56 108 GLN A CA 1
ATOM 873 C C . GLN A 1 108 ? 0.617 8.802 -32.400 1.00 89.56 108 GLN A C 1
ATOM 875 O O . GLN A 1 108 ? 1.153 8.415 -33.444 1.00 89.56 108 GLN A O 1
ATOM 880 N N . LEU A 1 109 ? 0.821 8.161 -31.247 1.00 89.25 109 LEU A N 1
ATOM 881 C CA . LEU A 1 109 ? 1.635 6.948 -31.171 1.00 89.25 109 LEU A CA 1
ATOM 882 C C . LEU A 1 109 ? 0.977 5.787 -31.922 1.00 89.25 109 LEU A C 1
ATOM 884 O O . LEU A 1 109 ? -0.214 5.522 -31.781 1.00 89.25 109 LEU A O 1
ATOM 888 N N . SER A 1 110 ? 1.772 5.061 -32.707 1.00 90.50 110 SER A N 1
ATOM 889 C CA . SER A 1 110 ? 1.306 3.824 -33.341 1.00 90.50 110 SER A CA 1
ATOM 890 C C . SER A 1 110 ? 1.168 2.693 -32.316 1.00 90.50 110 SER A C 1
ATOM 892 O O . SER A 1 110 ? 1.848 2.685 -31.289 1.00 90.50 110 SER A O 1
ATOM 894 N N . ALA A 1 111 ? 0.351 1.681 -32.624 1.00 90.88 111 ALA A N 1
ATOM 895 C CA . ALA A 1 111 ? 0.161 0.515 -31.753 1.00 90.88 111 ALA A CA 1
ATOM 896 C C . ALA A 1 111 ? 1.490 -0.171 -31.371 1.00 90.88 111 ALA A C 1
ATOM 898 O O . ALA A 1 111 ? 1.675 -0.591 -30.232 1.00 90.88 111 ALA A O 1
ATOM 899 N N . LEU A 1 1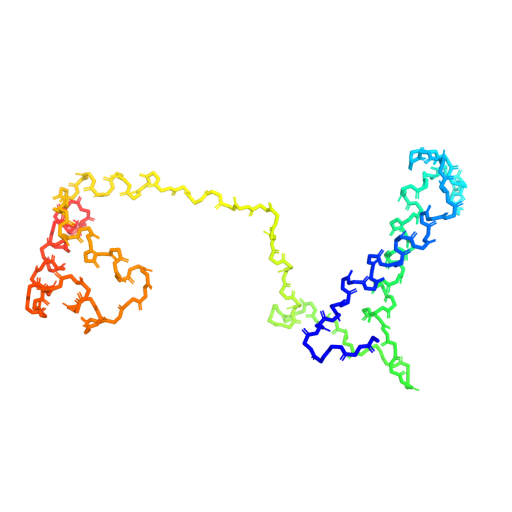12 ? 2.450 -0.217 -32.302 1.00 91.56 112 LEU A N 1
ATOM 900 C CA . LEU A 1 112 ? 3.781 -0.778 -32.057 1.00 91.56 112 LEU A CA 1
ATOM 901 C C . LEU A 1 112 ? 4.601 0.085 -31.085 1.00 91.56 112 LEU A C 1
ATOM 903 O O . LEU A 1 112 ? 5.315 -0.439 -30.238 1.00 91.56 112 LEU A O 1
ATOM 907 N N . GLU A 1 113 ? 4.509 1.409 -31.192 1.00 91.94 113 GLU A N 1
ATOM 908 C CA . GLU A 1 113 ? 5.213 2.339 -30.301 1.00 91.94 113 GLU A CA 1
ATOM 909 C C . GLU A 1 113 ? 4.662 2.290 -28.878 1.00 91.94 113 GLU A C 1
ATOM 911 O O . GLU A 1 113 ? 5.443 2.298 -27.928 1.00 91.94 113 GLU A O 1
ATOM 916 N N . LEU A 1 114 ? 3.342 2.158 -28.739 1.00 92.12 114 LEU A N 1
ATOM 917 C CA . LEU A 1 114 ? 2.692 1.924 -27.452 1.00 92.12 114 LEU A CA 1
ATOM 918 C C . LEU A 1 114 ? 3.119 0.593 -26.835 1.00 92.12 114 LEU A C 1
ATOM 920 O O . LEU A 1 114 ? 3.501 0.563 -25.668 1.00 92.12 114 LEU A O 1
ATOM 924 N N . ALA A 1 115 ? 3.137 -0.484 -27.623 1.00 93.00 115 ALA A N 1
ATOM 925 C CA . ALA A 1 115 ? 3.602 -1.786 -27.156 1.00 93.00 115 ALA A CA 1
ATOM 926 C C . ALA A 1 115 ? 5.057 -1.725 -26.657 1.00 93.00 115 ALA A C 1
ATOM 928 O O . ALA A 1 115 ? 5.353 -2.206 -25.566 1.00 93.00 115 ALA A O 1
ATOM 929 N N . ILE A 1 116 ? 5.950 -1.046 -27.393 1.00 93.56 116 ILE A N 1
ATOM 930 C CA . ILE A 1 116 ? 7.338 -0.821 -26.957 1.00 93.56 116 ILE A CA 1
ATOM 931 C C . ILE A 1 116 ? 7.386 -0.078 -25.615 1.00 93.56 116 ILE A C 1
ATOM 933 O O . ILE A 1 116 ? 8.152 -0.471 -24.734 1.00 93.56 116 ILE A O 1
ATOM 937 N N . LEU A 1 117 ? 6.626 1.012 -25.462 1.00 91.62 117 LEU A N 1
ATOM 938 C CA . LEU A 1 117 ? 6.620 1.794 -24.224 1.00 91.62 117 LEU A CA 1
ATOM 939 C C . LEU A 1 117 ? 6.101 0.970 -23.045 1.00 91.62 117 LEU A C 1
ATOM 941 O O . LEU A 1 117 ? 6.751 0.957 -22.005 1.00 91.62 117 LEU A O 1
ATOM 945 N N . ASN A 1 118 ? 5.007 0.231 -23.225 1.00 91.81 118 ASN A N 1
ATOM 946 C CA . ASN A 1 118 ? 4.426 -0.610 -22.180 1.00 91.81 118 ASN A CA 1
ATOM 947 C C . ASN A 1 118 ? 5.405 -1.686 -21.696 1.00 91.81 118 ASN A C 1
ATOM 949 O O . ASN A 1 118 ? 5.556 -1.866 -20.491 1.00 91.81 118 ASN A O 1
ATOM 953 N N . CYS A 1 119 ? 6.150 -2.336 -22.598 1.00 93.06 119 CYS A N 1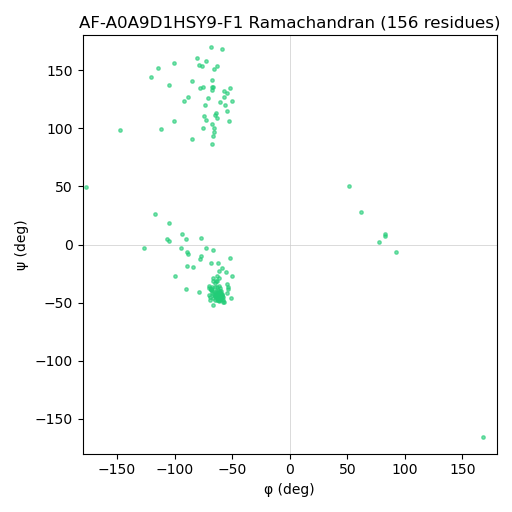
ATOM 954 C CA . CYS A 1 119 ? 7.189 -3.285 -22.193 1.00 93.06 119 CYS A CA 1
ATOM 955 C C . CYS A 1 119 ? 8.257 -2.628 -21.299 1.00 93.06 119 CYS A C 1
ATOM 957 O O . CYS A 1 119 ? 8.659 -3.200 -20.288 1.00 93.06 119 CYS A O 1
ATOM 959 N N . TYR A 1 120 ? 8.697 -1.409 -21.631 1.00 91.69 120 TYR A N 1
ATOM 960 C CA . TYR A 1 120 ? 9.665 -0.684 -20.801 1.00 91.69 120 TYR A CA 1
ATOM 961 C C . TYR A 1 120 ? 9.078 -0.203 -19.470 1.00 91.69 120 TYR A C 1
ATOM 963 O O . TYR A 1 120 ? 9.778 -0.257 -18.462 1.00 91.69 120 TYR A O 1
ATOM 971 N N . MET A 1 121 ? 7.816 0.234 -19.447 1.00 87.88 121 MET A N 1
ATOM 972 C CA . MET A 1 121 ? 7.121 0.614 -18.210 1.00 87.88 121 MET A CA 1
ATOM 973 C C . MET A 1 121 ? 6.946 -0.584 -17.266 1.00 87.88 121 MET A C 1
ATOM 975 O O . MET A 1 121 ? 7.043 -0.421 -16.056 1.00 87.88 121 MET A O 1
ATOM 979 N N . ASN A 1 122 ? 6.810 -1.793 -17.819 1.00 90.44 122 ASN A N 1
ATOM 980 C CA . ASN A 1 122 ? 6.804 -3.056 -17.075 1.00 90.44 122 ASN A CA 1
ATOM 981 C C . ASN A 1 122 ? 8.208 -3.528 -16.638 1.00 90.44 122 ASN A C 1
ATOM 983 O O . ASN A 1 122 ? 8.354 -4.632 -16.120 1.00 90.44 122 ASN A O 1
ATOM 987 N N . GLY A 1 123 ? 9.255 -2.724 -16.855 1.00 91.81 123 GLY A N 1
ATOM 988 C CA . GLY A 1 123 ? 10.617 -3.014 -16.400 1.00 91.81 123 GLY A CA 1
ATOM 989 C C . GLY A 1 123 ? 11.432 -3.942 -17.306 1.00 91.81 123 GLY A C 1
ATOM 990 O O . GLY A 1 123 ? 12.537 -4.334 -16.926 1.00 91.81 123 GLY A O 1
ATOM 991 N N . MET A 1 124 ? 10.941 -4.277 -18.505 1.00 93.56 124 MET A N 1
ATOM 992 C CA . MET A 1 124 ? 11.645 -5.186 -19.413 1.00 93.56 124 MET A CA 1
ATOM 993 C C . MET A 1 124 ? 12.948 -4.581 -19.955 1.00 93.56 124 MET A C 1
ATOM 995 O O . MET A 1 124 ? 13.037 -3.404 -20.330 1.00 93.56 124 MET A O 1
ATOM 999 N N . ARG A 1 125 ? 13.976 -5.422 -20.078 1.00 92.69 125 ARG A N 1
ATOM 1000 C CA . ARG A 1 125 ? 15.256 -5.091 -20.717 1.00 92.69 125 ARG A CA 1
ATOM 1001 C C . ARG A 1 125 ? 15.127 -5.155 -22.235 1.00 92.69 125 ARG A C 1
ATOM 1003 O O . ARG A 1 125 ? 14.337 -5.907 -22.787 1.00 92.69 125 ARG A O 1
ATOM 1010 N N . GLN A 1 126 ? 15.975 -4.421 -22.958 1.00 91.12 126 GLN A N 1
ATOM 1011 C CA . GLN A 1 126 ? 15.876 -4.313 -24.424 1.00 91.12 126 GLN A CA 1
ATOM 1012 C C . GLN A 1 126 ? 15.872 -5.666 -25.164 1.00 91.12 126 GLN A C 1
ATOM 1014 O O . GLN A 1 126 ? 15.211 -5.783 -26.191 1.00 91.12 126 GLN A O 1
ATOM 1019 N N . ALA A 1 127 ? 16.598 -6.674 -24.671 1.00 92.12 127 ALA A N 1
ATOM 1020 C CA . ALA A 1 127 ? 16.585 -8.015 -25.260 1.00 92.12 127 ALA A CA 1
ATOM 1021 C C . ALA A 1 127 ? 15.231 -8.726 -25.076 1.00 92.12 127 ALA A C 1
ATOM 1023 O O . ALA A 1 127 ? 14.759 -9.364 -26.010 1.00 92.12 127 ALA A O 1
ATOM 1024 N N . GLU A 1 128 ? 14.596 -8.554 -23.917 1.00 93.75 128 GLU A N 1
ATOM 1025 C CA . GLU A 1 128 ? 13.270 -9.096 -23.598 1.00 93.75 128 GLU A CA 1
ATOM 1026 C C . GLU A 1 128 ? 12.201 -8.418 -24.459 1.00 93.75 128 GLU A C 1
ATOM 1028 O O . GLU A 1 128 ? 11.390 -9.101 -25.064 1.00 93.75 128 GLU A O 1
ATOM 1033 N N . VAL A 1 129 ? 12.284 -7.096 -24.650 1.00 93.62 129 VAL A N 1
ATOM 1034 C CA . VAL A 1 129 ? 11.394 -6.357 -25.568 1.00 93.62 129 VAL A CA 1
ATOM 1035 C C . VAL A 1 129 ? 11.509 -6.871 -27.010 1.00 93.62 129 VAL A C 1
ATOM 1037 O O . VAL A 1 129 ? 10.508 -6.972 -27.716 1.00 93.62 129 VAL A O 1
ATOM 1040 N N . CYS A 1 130 ? 12.726 -7.196 -27.470 1.00 93.50 130 CYS A N 1
ATOM 1041 C CA . CYS A 1 130 ? 12.926 -7.764 -28.809 1.00 93.50 130 CYS A CA 1
ATOM 1042 C C . CYS A 1 130 ? 12.269 -9.143 -28.942 1.00 93.50 130 CYS A C 1
ATOM 1044 O O . CYS A 1 130 ? 11.693 -9.438 -29.985 1.00 93.50 130 CYS A O 1
ATOM 1046 N N . ALA A 1 131 ? 12.383 -9.973 -27.901 1.00 93.81 131 ALA A N 1
ATOM 1047 C CA . ALA A 1 131 ? 11.796 -11.307 -27.870 1.00 93.81 131 ALA A CA 1
ATOM 1048 C C . ALA A 1 131 ? 10.262 -11.248 -27.806 1.00 93.81 131 ALA A C 1
ATOM 1050 O O . ALA A 1 131 ? 9.604 -11.931 -28.582 1.00 93.81 131 ALA A O 1
ATOM 1051 N N . GLU A 1 132 ? 9.715 -10.383 -26.951 1.00 93.38 132 GLU A N 1
ATOM 1052 C CA . GLU A 1 132 ? 8.275 -10.229 -26.725 1.00 93.38 132 GLU A CA 1
ATOM 1053 C C . GLU A 1 132 ? 7.549 -9.680 -27.959 1.00 93.38 132 GLU A C 1
ATOM 1055 O O . GLU A 1 132 ? 6.518 -10.197 -28.378 1.00 93.38 132 GLU A O 1
ATOM 1060 N N . LEU A 1 133 ? 8.105 -8.636 -28.580 1.00 92.81 133 LEU A N 1
ATOM 1061 C CA . LEU A 1 133 ? 7.465 -7.953 -29.707 1.00 92.81 133 LEU A CA 1
ATOM 1062 C C . LEU A 1 133 ? 7.927 -8.477 -31.075 1.00 92.81 133 LEU A C 1
ATOM 1064 O O . LEU A 1 133 ? 7.453 -7.996 -32.103 1.00 92.81 133 LEU A O 1
ATOM 1068 N N . GLY A 1 134 ? 8.873 -9.421 -31.115 1.00 93.25 134 GLY A N 1
ATOM 1069 C CA . GLY A 1 134 ? 9.426 -9.967 -32.359 1.00 93.25 134 GLY A CA 1
ATOM 1070 C C . GLY A 1 134 ? 10.145 -8.929 -33.233 1.00 93.25 134 GLY A C 1
ATOM 1071 O O . GLY A 1 134 ? 10.179 -9.061 -34.456 1.00 93.25 134 GLY A O 1
ATOM 1072 N N . ILE A 1 135 ? 10.699 -7.871 -32.631 1.00 92.38 135 ILE A N 1
ATOM 1073 C CA . ILE A 1 135 ? 11.326 -6.743 -33.342 1.00 92.38 135 ILE A CA 1
ATOM 1074 C C . ILE A 1 135 ? 12.829 -6.644 -33.078 1.00 92.38 135 ILE A C 1
ATOM 1076 O O . ILE A 1 135 ? 13.334 -6.990 -32.013 1.00 92.38 135 ILE A O 1
ATOM 1080 N N . GLY A 1 136 ? 13.563 -6.096 -34.049 1.00 93.06 136 GLY A N 1
ATOM 1081 C CA . GLY A 1 136 ? 14.996 -5.845 -33.916 1.00 93.06 136 GLY A CA 1
ATOM 1082 C C . GLY A 1 136 ? 15.329 -4.620 -33.054 1.00 93.06 136 GLY A C 1
ATOM 1083 O O . GLY A 1 136 ? 14.588 -3.635 -33.010 1.00 93.06 136 GLY A O 1
ATOM 1084 N N . ARG A 1 137 ? 16.525 -4.626 -32.447 1.00 90.75 137 ARG A N 1
ATOM 1085 C CA . ARG A 1 137 ? 17.056 -3.504 -31.639 1.00 90.75 137 ARG A CA 1
ATOM 1086 C C . ARG A 1 137 ? 17.059 -2.166 -32.390 1.00 90.75 137 ARG A C 1
ATOM 1088 O O . ARG A 1 137 ? 16.759 -1.130 -31.799 1.00 90.75 137 ARG A O 1
ATOM 1095 N N . GLY A 1 138 ? 17.378 -2.186 -33.687 1.00 91.44 138 GLY A N 1
ATOM 1096 C CA . GLY A 1 138 ? 17.380 -0.992 -34.540 1.00 91.44 138 GLY A CA 1
ATOM 1097 C C . GLY A 1 138 ? 15.995 -0.355 -34.661 1.00 91.44 138 GLY A C 1
ATOM 1098 O O . GLY A 1 138 ? 15.862 0.859 -34.514 1.00 91.44 138 GLY A O 1
ATOM 1099 N N . THR A 1 139 ? 14.955 -1.178 -34.816 1.00 91.75 139 THR A N 1
ATOM 1100 C CA . THR A 1 139 ? 13.558 -0.730 -34.873 1.00 91.75 139 THR A CA 1
ATOM 1101 C C . THR A 1 139 ? 13.140 -0.074 -33.562 1.00 91.75 139 THR A C 1
ATOM 1103 O O . THR A 1 139 ? 12.560 1.008 -33.588 1.00 91.75 139 THR A O 1
ATOM 1106 N N . ILE A 1 140 ? 13.504 -0.660 -32.416 1.00 93.62 140 ILE A N 1
ATOM 1107 C CA . ILE A 1 140 ? 13.235 -0.069 -31.095 1.00 93.62 140 ILE A CA 1
ATOM 1108 C C . ILE A 1 140 ? 13.874 1.319 -30.979 1.00 93.62 140 ILE A C 1
ATOM 1110 O O . ILE A 1 140 ? 13.205 2.281 -30.603 1.00 93.62 140 ILE A O 1
ATOM 1114 N N . ASN A 1 141 ? 15.158 1.442 -31.321 1.00 92.88 141 ASN A N 1
ATOM 1115 C CA . ASN A 1 141 ? 15.885 2.706 -31.203 1.00 92.88 141 ASN A CA 1
ATOM 1116 C C . ASN A 1 141 ? 15.314 3.786 -32.129 1.00 92.88 141 ASN A C 1
ATOM 1118 O O . ASN A 1 141 ? 15.090 4.911 -31.684 1.00 92.88 141 ASN A O 1
ATOM 1122 N N . HIS A 1 142 ? 15.020 3.434 -33.383 1.00 94.12 142 HIS A N 1
ATOM 1123 C CA . HIS A 1 142 ? 14.394 4.337 -34.347 1.00 94.12 142 HIS A CA 1
ATOM 1124 C C . HIS A 1 142 ? 13.031 4.837 -33.847 1.00 94.12 142 HIS A C 1
ATOM 1126 O O . HIS A 1 142 ? 12.750 6.034 -33.864 1.00 94.12 142 HIS A O 1
ATOM 1132 N N . ARG A 1 143 ? 12.192 3.928 -33.339 1.00 92.38 143 ARG A N 1
ATOM 1133 C CA . ARG A 1 143 ? 10.861 4.261 -32.814 1.00 92.38 143 ARG A CA 1
ATOM 1134 C C . ARG A 1 143 ? 10.945 5.144 -31.571 1.00 92.38 143 ARG A C 1
ATOM 1136 O O . ARG A 1 143 ? 10.286 6.175 -31.522 1.00 92.38 143 ARG A O 1
ATOM 1143 N N . LYS A 1 144 ? 11.831 4.836 -30.618 1.00 92.56 144 LYS A N 1
ATOM 1144 C CA . LYS A 1 144 ? 12.074 5.696 -29.443 1.00 92.56 144 LYS A CA 1
ATOM 1145 C C . LYS A 1 144 ? 12.566 7.091 -29.839 1.00 92.56 144 LYS A C 1
ATOM 1147 O O . LYS A 1 144 ? 12.137 8.071 -29.235 1.00 92.56 144 LYS A O 1
ATOM 1152 N N . ALA A 1 145 ? 13.436 7.196 -30.844 1.00 93.38 145 ALA A N 1
ATOM 1153 C CA . ALA A 1 145 ? 13.898 8.485 -31.357 1.00 93.38 145 ALA A CA 1
ATOM 1154 C C . ALA A 1 145 ? 12.751 9.289 -31.994 1.00 93.38 145 ALA A C 1
ATOM 1156 O O . ALA A 1 145 ? 12.599 10.468 -31.691 1.00 93.38 145 ALA A O 1
ATOM 1157 N N . SER A 1 146 ? 11.896 8.637 -32.788 1.00 92.50 146 SER A N 1
ATOM 1158 C CA . SER A 1 146 ? 10.709 9.260 -33.389 1.00 92.50 146 SER A CA 1
ATOM 1159 C C . SER A 1 146 ? 9.716 9.783 -32.341 1.00 92.50 146 SER A C 1
ATOM 1161 O O . SER A 1 146 ? 9.198 10.890 -32.480 1.00 92.50 146 SER A O 1
ATOM 1163 N N . ILE A 1 147 ? 9.476 9.027 -31.262 1.00 92.31 147 ILE A N 1
ATOM 1164 C CA . ILE A 1 147 ? 8.628 9.470 -30.141 1.00 92.31 147 ILE A CA 1
ATOM 1165 C C . ILE A 1 147 ? 9.223 10.717 -29.478 1.00 92.31 147 ILE A C 1
ATOM 1167 O O . ILE A 1 147 ? 8.521 11.708 -29.295 1.00 92.31 147 ILE A O 1
ATOM 1171 N N . ARG A 1 148 ? 10.529 10.702 -29.171 1.00 91.94 148 ARG A N 1
ATOM 1172 C CA . ARG A 1 148 ? 11.223 11.857 -28.573 1.00 91.94 148 ARG A CA 1
ATOM 1173 C C . ARG A 1 148 ? 11.160 13.088 -29.466 1.00 91.94 148 ARG A C 1
ATOM 1175 O O . ARG A 1 148 ? 10.902 14.174 -28.970 1.00 91.94 148 ARG A O 1
ATOM 1182 N N . GLN A 1 149 ? 11.363 12.922 -30.770 1.00 91.75 149 GLN A N 1
ATOM 1183 C CA . GLN A 1 149 ? 11.294 14.026 -31.722 1.00 91.75 149 GLN A CA 1
ATOM 1184 C C . GLN A 1 149 ? 9.899 14.661 -31.743 1.00 91.75 149 GLN A C 1
ATOM 1186 O O . GLN A 1 149 ? 9.787 15.879 -31.661 1.00 91.75 149 GLN A O 1
ATOM 1191 N N . ARG A 1 150 ? 8.834 13.849 -31.787 1.00 92.31 150 ARG A N 1
ATOM 1192 C CA . ARG A 1 150 ? 7.453 14.355 -31.711 1.00 92.31 150 ARG A CA 1
ATOM 1193 C C . ARG A 1 150 ? 7.176 15.069 -30.393 1.00 92.31 150 ARG A C 1
ATOM 1195 O O . ARG A 1 150 ? 6.573 16.134 -30.401 1.00 92.31 150 ARG A O 1
ATOM 1202 N N . TYR A 1 151 ? 7.674 14.527 -29.286 1.00 92.00 151 TYR A N 1
ATOM 1203 C CA . TYR A 1 151 ? 7.546 15.158 -27.977 1.00 92.00 151 TYR A CA 1
ATOM 1204 C C . TYR A 1 151 ? 8.245 16.517 -27.914 1.00 92.00 151 TYR A C 1
ATOM 1206 O O . TYR A 1 151 ? 7.630 17.497 -27.506 1.00 92.00 151 TYR A O 1
ATOM 1214 N N . TYR A 1 152 ? 9.494 16.609 -28.375 1.00 90.88 152 TYR A N 1
ATOM 1215 C CA . TYR A 1 152 ? 10.216 17.880 -28.414 1.00 90.88 152 TYR A CA 1
ATOM 1216 C C . TYR A 1 152 ? 9.583 18.893 -29.370 1.00 90.88 152 TYR A C 1
ATOM 1218 O O . TYR A 1 152 ? 9.577 20.075 -29.060 1.00 90.88 152 TYR A O 1
ATOM 1226 N N . ASN A 1 153 ? 8.990 18.461 -30.483 1.00 89.81 153 ASN A N 1
ATOM 1227 C CA . ASN A 1 153 ? 8.282 19.376 -31.381 1.00 89.81 153 ASN A CA 1
ATOM 1228 C C . ASN A 1 153 ? 7.017 19.985 -30.747 1.00 89.81 153 ASN A C 1
ATOM 1230 O O . ASN A 1 153 ? 6.650 21.101 -31.098 1.00 89.81 153 ASN A O 1
ATOM 1234 N N . LEU A 1 154 ? 6.335 19.252 -29.859 1.00 87.88 154 LEU A N 1
ATOM 1235 C CA . LEU A 1 154 ? 5.096 19.707 -29.216 1.00 87.88 154 LEU A CA 1
ATOM 1236 C C . LEU A 1 154 ? 5.340 20.465 -27.905 1.00 87.88 154 LEU A C 1
ATOM 1238 O O . LEU A 1 154 ? 4.633 21.425 -27.616 1.00 87.88 154 LEU A O 1
ATOM 1242 N N . TYR A 1 155 ? 6.321 20.027 -27.112 1.00 87.44 155 TYR A N 1
ATOM 1243 C CA . TYR A 1 155 ? 6.537 20.494 -25.735 1.00 87.44 155 TYR A CA 1
ATOM 1244 C C . TYR A 1 155 ? 7.962 20.989 -25.462 1.00 87.44 155 TYR A C 1
ATOM 1246 O O . TYR A 1 155 ? 8.262 21.424 -24.351 1.00 87.44 155 TYR A O 1
ATOM 1254 N N . GLY A 1 156 ? 8.865 20.904 -26.440 1.00 81.12 156 GLY A N 1
ATOM 1255 C CA . GLY A 1 156 ? 10.201 21.475 -26.330 1.00 81.12 156 GLY A CA 1
ATOM 1256 C C . GLY A 1 156 ? 10.129 22.992 -26.461 1.00 81.12 156 GLY A C 1
ATOM 1257 O O . GLY A 1 156 ? 9.849 23.514 -27.535 1.00 81.12 156 GLY A O 1
ATOM 1258 N N . ILE A 1 157 ? 10.381 23.696 -25.361 1.00 63.91 157 ILE A N 1
ATOM 1259 C CA . ILE A 1 157 ? 10.645 25.136 -25.379 1.00 63.91 157 ILE A CA 1
ATOM 1260 C C . ILE A 1 157 ? 12.035 25.325 -26.008 1.00 63.91 157 ILE A C 1
ATOM 1262 O O . ILE A 1 157 ? 12.987 24.679 -25.565 1.00 63.91 157 ILE A O 1
ATOM 1266 N N . LEU A 1 158 ? 12.126 26.154 -27.055 1.00 53.69 158 LEU A N 1
ATOM 1267 C CA . LEU A 1 158 ? 13.394 26.642 -27.618 1.00 53.69 158 LEU A CA 1
ATOM 1268 C C . LEU A 1 158 ? 14.139 27.521 -26.609 1.00 53.69 158 LEU A C 1
ATOM 1270 O O . LEU A 1 158 ? 13.480 28.408 -26.021 1.00 53.69 158 LEU A O 1
#

Radius of gyration: 28.14 Å; Cα contacts (8 Å, |Δi|>4): 87; chains: 1; bounding box: 42×53×70 Å

InterPro domains:
  IPR016032 Signal transduction response regulator, C-terminal effector [SSF46894] (104-150)

Mean predicted aligned error: 17.43 Å

Nearest PDB structures (foldseek):
  3hug-assembly6_A  TM=5.760E-01  e=7.793E-02  Mycobacterium tuberculosis H37Rv
  6jcy-assembly1_F  TM=3.707E-01  e=2.660E-02  Mycobacterium tuberculosis H37Rv
  6kon-assembly1_F  TM=3.435E-01  e=2.978E-02  Mycobacterium tuberculosis H37Rv
  1or7-assembly3_A  TM=3.395E-01  e=3.394E-01  Escherichia coli

Sequence (158 aa):
MGEIDYIVSDGYDVAQTAICFLYQFVGHTANEIYGKDRKGKEITIKLACYREVDHFINLLRNRPDRRGTIVEPIDFTDYKALPMDPVNCFEQEQTDYSKYDELVGALQLSALELAILNCYMNGMRQAEVCAELGIGRGTINHRKASIRQRYYNLYGIL

Organism: NCBI:txid2840845

Secondary structure (DSSP, 8-state):
---TT----HHHHHHHHHHHHHGGGTTS-TTSEEEE-TTS-EEEHHHHHHHHHHHHHHHHHT-B-TTS-BS----TT-TTTSPPPPP-TT-------HHHHHHHHHHT--HHHHHHHHHHHTT--HHHHHHHHT--HHHHHHHHHHHHHHHHHHH---

Foldseek 3Di:
DDDPPPPPPPVNVLVVLLCVLCVVVVVDDQQDFPAADPVRDTDGNVRVSVVSSVVVVCCVQQVADVVRHRPDDQDPVDPVSDDDDPDPPPDPPPPDCVVVVVLCVQLVDDPLLVLLVVCVVVVDDLVVSCVVSVDDSVVSVVSVVSSVVSCCVVPNDD

Solvent-accessible surface area (backbone atoms only — not comparable to full-atom values): 9795 Å² total; per-residue (Å²): 141,86,66,93,82,67,80,79,48,73,66,51,58,47,51,49,51,37,49,64,54,51,60,78,45,72,94,60,62,56,78,42,76,64,48,63,44,100,84,67,46,78,37,27,38,50,58,51,41,52,51,54,39,49,53,51,51,49,49,66,62,52,39,52,44,103,83,70,46,54,72,60,77,76,49,87,85,41,79,85,67,46,79,76,76,78,74,67,86,82,60,78,78,77,78,82,53,65,70,54,56,52,50,47,60,75,61,64,63,49,74,67,55,50,53,55,50,52,41,48,75,73,67,48,50,75,69,54,47,26,65,74,69,74,45,57,72,67,58,54,53,54,50,54,50,53,51,50,51,49,47,41,74,76,71,51,81,130